Protein AF-A0AAD9QY37-F1 (afdb_monomer_lite)

Radius of gyration: 36.15 Å; chains: 1; bounding box: 80×50×92 Å

InterPro domains:
  IPR029214 Cilia- and flagella-associated protein 144 [PF14886] (16-118)
  IPR029214 Cilia- and flagella-associated protein 144 [PTHR33865] (7-130)

pLDDT: mean 82.53, std 12.82, range [38.91, 96.31]

Foldseek 3Di:
DDDPDPDPDDPVVVVVVVVVVVVVCVVPDDDCPDDDDDPVDDDPPPQDDPPPCVSPVPDDDDPVVVVVVVLVPDDPVVVDVDDPDPVCVVVVPVDDPDDPPPPPVPDDDDDDDPVNVVVVVVVVVVVVVVVVVD

Secondary structure (DSSP, 8-state):
----------HHHHHHHHHHHHHHHHHH----------TTS-----PPPTT-HHHHHSS---HHHHHHHHHHHS-HHHH-SS-SSHHHHHTS--S-SS---S--TT-------HHHHHHHHHHHHHHHHHHHH-

Sequence (134 aa):
MASKGNTETNYVHQNAILCETIKKEQRNHQLYTNYSINPFKKMYTLTGKPNSLHDSADGEEDDTFLEVIKKSNETPVKKFQFPQTSSQEIGWNTKPLIDRLWKDRLEHPIVNAEITKFMDKTWMVKEQTEINQS

Organism: Acropora cervicornis (NCBI:txid6130)

Structure (mmCIF, N/CA/C/O backbone):
data_AF-A0AAD9QY37-F1
#
_entry.id   AF-A0AAD9QY37-F1
#
loop_
_atom_site.group_PDB
_atom_site.id
_atom_site.type_symbol
_atom_site.label_atom_id
_atom_site.label_alt_id
_atom_site.label_comp_id
_atom_sit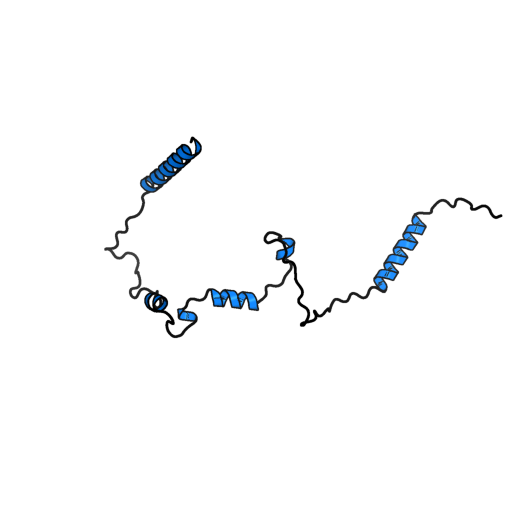e.label_asym_id
_atom_site.label_entity_id
_atom_site.label_seq_id
_atom_site.pdbx_PDB_ins_code
_atom_site.Cartn_x
_atom_site.Cartn_y
_atom_site.Cartn_z
_atom_site.occupancy
_atom_site.B_iso_or_equiv
_atom_site.auth_seq_id
_atom_site.auth_comp_id
_atom_site.auth_asym_id
_atom_site.auth_atom_id
_atom_site.pdbx_PDB_model_num
ATOM 1 N N . MET A 1 1 ? -50.001 21.268 66.433 1.00 38.91 1 MET A N 1
ATOM 2 C CA . MET A 1 1 ? -48.932 21.531 65.446 1.00 38.91 1 MET A CA 1
ATOM 3 C C . MET A 1 1 ? -47.708 20.745 65.890 1.00 38.91 1 MET A C 1
ATOM 5 O O . MET A 1 1 ? -47.094 21.127 66.873 1.00 38.91 1 MET A O 1
ATOM 9 N N . ALA A 1 2 ? -47.446 19.583 65.285 1.00 44.47 2 ALA A N 1
ATOM 10 C CA . ALA A 1 2 ? -46.352 18.710 65.711 1.00 44.47 2 ALA A CA 1
ATOM 11 C C . ALA A 1 2 ? -45.022 19.229 65.146 1.00 44.47 2 ALA A C 1
ATOM 13 O O . ALA A 1 2 ? -44.877 19.400 63.935 1.00 44.47 2 ALA A O 1
ATOM 14 N N . SER A 1 3 ? -44.083 19.522 66.043 1.00 45.22 3 SER A N 1
ATOM 15 C CA . SER A 1 3 ? -42.734 19.991 65.740 1.00 45.22 3 SER A CA 1
ATOM 16 C C . SER A 1 3 ? -41.991 18.962 64.887 1.00 45.22 3 SER A C 1
ATOM 18 O O . SER A 1 3 ? -41.766 17.836 65.332 1.00 45.22 3 SER A O 1
ATOM 20 N N . LYS A 1 4 ? -41.587 19.351 63.673 1.00 54.12 4 LYS A N 1
ATOM 21 C CA . LYS A 1 4 ? -40.619 18.598 62.866 1.00 54.12 4 LYS A CA 1
ATOM 22 C C . LYS A 1 4 ? -39.283 18.592 63.611 1.00 54.12 4 LYS A C 1
ATOM 24 O O . LYS A 1 4 ? -38.536 19.562 63.545 1.00 54.12 4 LYS A O 1
ATOM 29 N N . GLY A 1 5 ? -39.026 17.523 64.361 1.00 52.47 5 GLY A N 1
ATOM 30 C CA . GLY A 1 5 ? -37.710 17.248 64.923 1.00 52.47 5 GLY A CA 1
ATOM 31 C C . GLY A 1 5 ? -36.705 17.089 63.787 1.00 52.47 5 GLY A C 1
ATOM 32 O O . GLY A 1 5 ? -36.971 16.376 62.820 1.00 52.47 5 GLY A O 1
ATOM 33 N N . ASN A 1 6 ? -35.581 17.793 63.885 1.00 59.38 6 ASN A N 1
ATOM 34 C CA . ASN A 1 6 ? -34.450 17.643 62.982 1.00 59.38 6 ASN A CA 1
ATOM 35 C C . ASN A 1 6 ? -33.832 16.256 63.221 1.00 59.38 6 ASN A C 1
ATOM 37 O O . ASN A 1 6 ? -33.052 16.075 64.152 1.00 59.38 6 ASN A O 1
ATOM 41 N N . THR A 1 7 ? -34.263 15.252 62.459 1.00 64.81 7 THR A N 1
ATOM 42 C CA . THR A 1 7 ? -33.662 13.917 62.491 1.00 64.81 7 THR A CA 1
ATOM 43 C C . THR A 1 7 ? -32.311 13.997 61.798 1.00 64.81 7 THR A C 1
ATOM 45 O O . THR A 1 7 ? -32.264 14.182 60.582 1.00 64.81 7 THR A O 1
ATOM 48 N N . GLU A 1 8 ? -31.227 13.878 62.562 1.00 72.94 8 GLU A N 1
ATOM 49 C CA . GLU A 1 8 ? -29.874 13.797 62.017 1.00 72.94 8 GLU A CA 1
ATOM 50 C C . GLU A 1 8 ? -29.804 12.722 60.923 1.00 72.94 8 GLU A C 1
ATOM 52 O O . GLU A 1 8 ? -30.254 11.585 61.093 1.00 72.94 8 GLU A O 1
ATOM 57 N N . THR A 1 9 ? -29.283 13.106 59.760 1.00 70.69 9 THR A N 1
ATOM 58 C CA . THR A 1 9 ? -29.249 12.256 58.574 1.00 70.69 9 THR A CA 1
ATOM 59 C C . THR A 1 9 ? -28.345 11.046 58.798 1.00 70.69 9 THR A C 1
ATOM 61 O O . THR A 1 9 ? -27.121 11.164 58.834 1.00 70.69 9 THR A O 1
ATOM 64 N N . ASN A 1 10 ? -28.935 9.854 58.901 1.00 83.75 10 ASN A N 1
ATOM 65 C CA . ASN A 1 10 ? -28.177 8.610 58.980 1.00 83.75 10 ASN A CA 1
ATOM 66 C C . ASN A 1 10 ? -27.693 8.187 57.580 1.00 83.75 10 ASN A C 1
ATOM 68 O O . ASN A 1 10 ? -28.432 7.582 56.798 1.00 83.75 10 ASN A O 1
ATOM 72 N N . TYR A 1 11 ? -26.429 8.485 57.282 1.00 88.00 11 TYR A N 1
ATOM 73 C CA . TYR A 1 11 ? -25.791 8.178 55.997 1.00 88.00 11 TYR A CA 1
ATOM 74 C C . TYR A 1 11 ? -25.739 6.679 55.672 1.00 88.00 11 TYR A C 1
ATOM 76 O O . TYR A 1 11 ? -25.844 6.297 54.508 1.00 88.00 11 TYR A O 1
ATOM 84 N N . VAL A 1 12 ? -25.629 5.807 56.681 1.00 88.88 12 VAL A N 1
ATOM 85 C CA . VAL A 1 12 ? -25.620 4.347 56.475 1.00 88.88 12 VAL A CA 1
ATOM 86 C C . VAL A 1 12 ? -26.976 3.883 55.948 1.00 88.88 12 VAL A C 1
ATOM 88 O O . VAL A 1 12 ? -27.043 3.081 55.017 1.00 88.88 12 VAL A O 1
ATOM 91 N N . HIS A 1 13 ? -28.060 4.432 56.499 1.00 88.00 13 HIS A N 1
ATOM 92 C CA . HIS A 1 13 ? -29.414 4.117 56.057 1.00 88.00 13 HIS A CA 1
ATOM 93 C C . HIS A 1 13 ? -29.695 4.634 54.637 1.00 88.00 13 HIS A C 1
ATOM 95 O O . HIS A 1 13 ? -30.245 3.903 53.816 1.00 88.00 13 HIS A O 1
ATOM 101 N N . GLN A 1 14 ? -29.250 5.850 54.305 1.00 89.44 14 GLN A N 1
ATOM 102 C CA . GLN A 1 14 ? -29.367 6.385 52.942 1.00 89.44 14 GLN A CA 1
ATOM 103 C C . GLN A 1 14 ? -28.598 5.546 51.916 1.00 89.44 14 GLN A C 1
ATOM 105 O O . GLN A 1 14 ? -29.133 5.226 50.854 1.00 89.44 14 GLN A O 1
ATOM 110 N N . ASN A 1 15 ? -27.379 5.121 52.252 1.00 92.50 15 ASN A N 1
ATOM 111 C CA . ASN A 1 15 ? -26.588 4.249 51.387 1.00 92.50 15 ASN A CA 1
ATOM 112 C C . ASN A 1 15 ? -27.244 2.877 51.197 1.00 92.50 15 ASN A C 1
ATOM 114 O O . ASN A 1 15 ? -27.190 2.319 50.102 1.00 92.50 15 ASN A O 1
ATOM 118 N N . ALA A 1 16 ? -27.899 2.336 52.228 1.00 93.38 16 ALA A N 1
ATOM 119 C CA . ALA A 1 16 ? -28.643 1.085 52.112 1.00 93.38 16 ALA A CA 1
ATOM 120 C C . ALA A 1 16 ? -29.819 1.209 51.125 1.00 93.38 16 ALA A C 1
ATOM 122 O O . ALA A 1 16 ? -29.980 0.342 50.264 1.00 93.38 16 ALA A O 1
ATOM 123 N N . ILE A 1 17 ? -30.575 2.311 51.195 1.00 93.69 17 ILE A N 1
ATOM 124 C CA . ILE A 1 17 ? -31.674 2.614 50.262 1.00 93.69 17 ILE A CA 1
ATOM 125 C C . ILE A 1 17 ? -31.149 2.779 48.828 1.00 93.69 17 ILE A C 1
ATOM 127 O O . ILE A 1 17 ? -31.735 2.244 47.884 1.00 93.69 17 ILE A O 1
ATOM 131 N N . LEU A 1 18 ? -30.025 3.480 48.650 1.00 95.25 18 LEU A N 1
ATOM 132 C CA . LEU A 1 18 ? -29.417 3.682 47.334 1.00 95.25 18 LEU A CA 1
ATOM 133 C C . LEU A 1 18 ? -28.963 2.351 46.718 1.00 95.25 18 LEU A C 1
ATOM 135 O O . LEU A 1 18 ? -29.300 2.046 45.576 1.00 95.25 18 LEU A O 1
ATOM 139 N N . CYS A 1 19 ? -28.266 1.519 47.494 1.00 95.31 19 CYS A N 1
ATOM 140 C CA . CYS A 1 19 ? -27.843 0.186 47.067 1.00 95.31 19 CYS A CA 1
ATOM 141 C C . CYS A 1 19 ? -29.030 -0.714 46.695 1.00 95.31 19 CYS A C 1
ATOM 143 O O . CYS A 1 19 ? -28.947 -1.482 45.736 1.00 95.31 19 CYS A O 1
ATOM 145 N N . GLU A 1 20 ? -30.130 -0.652 47.448 1.00 96.31 20 GLU A N 1
ATOM 146 C CA . GLU A 1 20 ? -31.347 -1.402 47.133 1.00 96.31 20 GLU A CA 1
ATOM 147 C C . GLU A 1 20 ? -31.982 -0.920 45.821 1.00 96.31 20 GLU A C 1
ATOM 149 O O . GLU A 1 20 ? -32.366 -1.742 44.986 1.00 96.31 20 GLU A O 1
ATOM 154 N N . THR A 1 21 ? -32.047 0.398 45.622 1.00 96.12 21 THR A N 1
ATOM 155 C CA . THR A 1 21 ? -32.575 1.025 44.402 1.00 96.12 21 THR A CA 1
ATOM 156 C C . THR A 1 21 ? -31.777 0.589 43.176 1.00 96.12 21 THR A C 1
ATOM 158 O O . THR A 1 21 ? -32.357 0.029 42.249 1.00 96.12 21 THR A O 1
ATOM 161 N N . ILE A 1 22 ? -30.444 0.697 43.227 1.00 94.50 22 ILE A N 1
ATOM 162 C CA . ILE A 1 22 ? -29.552 0.262 42.140 1.00 94.50 22 ILE A CA 1
ATOM 163 C C . ILE A 1 22 ? -29.753 -1.228 41.830 1.00 94.50 22 ILE A C 1
ATOM 165 O O . ILE A 1 22 ? -29.852 -1.615 40.668 1.00 94.50 22 ILE A O 1
ATOM 169 N N . LYS A 1 23 ? -29.876 -2.086 42.853 1.00 95.38 23 LYS A N 1
ATOM 170 C CA . LYS A 1 23 ? -30.127 -3.525 42.653 1.00 95.38 23 LYS A CA 1
ATOM 171 C C . LYS A 1 23 ? -31.472 -3.801 41.978 1.00 95.38 23 LYS A C 1
ATOM 173 O O . LYS A 1 23 ? -31.571 -4.738 41.186 1.00 95.38 23 LYS A O 1
ATOM 178 N N . LYS A 1 24 ? -32.518 -3.038 42.307 1.00 94.25 24 LYS A N 1
ATOM 179 C CA . LYS A 1 24 ? -33.846 -3.170 41.683 1.00 94.25 24 LYS A CA 1
ATOM 180 C C . LYS A 1 24 ? -33.829 -2.693 40.234 1.00 94.25 24 LYS A C 1
ATOM 182 O O . LYS A 1 24 ? -34.384 -3.375 39.379 1.00 94.25 24 LYS A O 1
ATOM 187 N N . GLU A 1 25 ? -33.158 -1.580 39.963 1.00 92.56 25 GLU A N 1
ATOM 188 C CA . GLU A 1 25 ? -32.975 -1.053 38.609 1.00 92.56 25 GLU A CA 1
ATOM 189 C C . GLU A 1 25 ? -32.192 -2.035 37.737 1.00 92.56 25 GLU A C 1
ATOM 191 O O . GLU A 1 25 ? -32.663 -2.405 36.666 1.00 92.56 25 GLU A O 1
ATOM 196 N N . GLN A 1 26 ? -31.058 -2.547 38.225 1.00 87.75 26 GLN A N 1
ATOM 197 C CA . GLN A 1 26 ? -30.244 -3.528 37.500 1.00 87.75 26 GLN A CA 1
ATOM 198 C C . GLN A 1 26 ? -30.996 -4.833 37.224 1.00 87.75 26 GLN A C 1
ATOM 200 O O . GLN A 1 26 ? -30.864 -5.387 36.137 1.00 87.75 26 GLN A O 1
ATOM 205 N N . ARG A 1 27 ? -31.814 -5.317 38.170 1.00 89.06 27 ARG A N 1
ATOM 206 C CA . ARG A 1 27 ? -32.631 -6.528 37.974 1.00 89.06 27 ARG A CA 1
ATOM 207 C C . ARG A 1 27 ? -33.669 -6.361 36.862 1.00 89.06 27 ARG A C 1
ATOM 209 O O . ARG A 1 27 ? -33.979 -7.331 36.178 1.00 89.06 27 ARG A O 1
ATOM 216 N N . ASN A 1 28 ? -34.207 -5.155 36.703 1.00 85.25 28 ASN A N 1
ATOM 217 C CA . ASN A 1 28 ? -35.278 -4.867 35.752 1.00 85.25 28 ASN A CA 1
ATOM 218 C C . ASN A 1 28 ? -34.767 -4.238 34.445 1.00 85.25 28 ASN A C 1
ATOM 220 O O . ASN A 1 28 ? -35.563 -3.984 33.541 1.00 85.25 28 ASN A O 1
ATOM 224 N N . HIS A 1 29 ? -33.462 -3.987 34.328 1.00 82.50 29 HIS A N 1
ATOM 225 C CA . HIS A 1 29 ? -32.871 -3.431 33.122 1.00 82.50 29 HIS A CA 1
ATOM 226 C C . HIS A 1 29 ? -32.893 -4.486 32.008 1.00 82.50 29 HIS A C 1
ATOM 228 O O . HIS A 1 29 ? -32.188 -5.491 32.061 1.00 82.50 29 HIS A O 1
ATOM 234 N N . GLN A 1 30 ? -33.702 -4.252 30.975 1.00 79.44 30 GLN A N 1
ATOM 235 C CA . GLN A 1 30 ? -33.657 -5.032 29.742 1.00 79.44 30 GLN A CA 1
ATOM 236 C C . GLN A 1 30 ? -32.660 -4.393 28.777 1.00 79.44 30 GLN A C 1
ATOM 238 O O . GLN A 1 30 ? -32.943 -3.353 28.182 1.00 79.44 30 GLN A O 1
ATOM 243 N N . LEU A 1 31 ? -31.484 -5.003 28.633 1.00 78.88 31 LEU A N 1
ATOM 244 C CA . LEU A 1 31 ? -30.503 -4.575 27.642 1.00 78.88 31 LEU A CA 1
ATOM 245 C C . LEU A 1 31 ? -30.876 -5.162 26.275 1.00 78.88 31 LEU A C 1
ATOM 247 O O . LEU A 1 31 ? -30.708 -6.356 26.032 1.00 78.88 31 LEU A O 1
ATOM 251 N N . TYR A 1 32 ? -31.376 -4.318 25.375 1.00 74.88 32 TYR A N 1
ATOM 252 C CA . TYR A 1 32 ? -31.599 -4.695 23.980 1.00 74.88 32 TYR A CA 1
ATOM 253 C C . TYR A 1 32 ? -30.264 -4.691 23.230 1.00 74.88 32 TYR A C 1
ATOM 255 O O . TYR A 1 32 ? -29.844 -3.675 22.685 1.00 74.88 32 TYR A O 1
ATOM 263 N N . THR A 1 33 ? -29.582 -5.835 23.224 1.00 74.38 33 THR A N 1
ATOM 264 C CA . THR A 1 33 ? -28.306 -6.017 22.510 1.00 74.38 33 THR A CA 1
ATOM 265 C C . THR A 1 33 ? -28.497 -6.291 21.021 1.00 74.38 33 THR A C 1
ATOM 267 O O . THR A 1 33 ? -27.634 -5.959 20.217 1.00 74.38 33 THR A O 1
ATOM 270 N N . ASN A 1 34 ? -29.649 -6.849 20.644 1.00 72.69 34 ASN A N 1
ATOM 271 C CA . ASN A 1 34 ? -30.016 -7.094 19.256 1.00 72.69 34 ASN A CA 1
ATOM 272 C C . ASN A 1 34 ? -30.889 -5.942 18.755 1.00 72.69 34 ASN A C 1
ATOM 274 O O . ASN A 1 34 ? -32.107 -5.946 18.935 1.00 72.69 34 ASN A O 1
ATOM 278 N N . TYR A 1 35 ? -30.262 -4.949 18.135 1.00 73.62 35 TYR A N 1
ATOM 279 C CA . TYR A 1 35 ? -30.949 -3.889 17.409 1.00 73.62 35 TYR A CA 1
ATOM 280 C C . TYR A 1 35 ? -30.726 -4.086 15.910 1.00 73.62 35 TYR A C 1
ATOM 282 O O . TYR A 1 35 ? -29.632 -4.423 15.467 1.00 73.62 35 TYR A O 1
ATOM 290 N N . SER A 1 36 ? -31.779 -3.885 15.118 1.00 70.00 36 SER A N 1
ATOM 291 C CA . SER A 1 36 ? -31.661 -3.835 13.663 1.00 70.00 36 SER A CA 1
ATOM 292 C C . SER A 1 36 ? -31.832 -2.397 13.201 1.00 70.00 36 SER A C 1
ATOM 294 O O . SER A 1 36 ? -32.706 -1.658 13.660 1.00 70.00 36 SER A O 1
ATOM 296 N N . ILE A 1 37 ? -30.946 -1.981 12.311 1.00 75.19 37 ILE A N 1
ATOM 297 C CA . ILE A 1 37 ? -30.990 -0.663 11.698 1.00 75.19 37 ILE A CA 1
ATOM 298 C C . ILE A 1 37 ? -32.031 -0.716 10.583 1.00 75.19 37 ILE A C 1
ATOM 300 O O . ILE A 1 37 ? -31.990 -1.617 9.750 1.00 75.19 37 ILE A O 1
ATOM 304 N N . ASN A 1 38 ? -32.959 0.245 10.547 1.00 79.25 38 ASN A N 1
ATOM 305 C CA . ASN A 1 38 ? -33.937 0.328 9.463 1.00 79.25 38 ASN A CA 1
ATOM 306 C C . ASN A 1 38 ? -33.214 0.528 8.112 1.00 79.25 38 ASN A C 1
ATOM 308 O O . ASN A 1 38 ? -32.633 1.598 7.908 1.00 79.25 38 ASN A O 1
ATOM 312 N N . PRO A 1 39 ? -33.303 -0.425 7.166 1.00 77.38 39 PRO A N 1
ATOM 313 C CA . PRO A 1 39 ? -32.577 -0.359 5.896 1.00 77.38 39 PRO A CA 1
ATOM 314 C C . PRO A 1 39 ? -33.025 0.800 4.992 1.00 77.38 39 PRO A C 1
ATOM 316 O O . PRO A 1 39 ? -32.282 1.217 4.109 1.00 77.38 39 PRO A O 1
ATOM 319 N N . PHE A 1 40 ? -34.215 1.366 5.219 1.00 82.06 40 PHE A N 1
ATOM 320 C CA . PHE A 1 40 ? -34.751 2.480 4.427 1.00 82.06 40 PHE A CA 1
ATOM 321 C C . PHE A 1 40 ? -34.417 3.862 4.998 1.00 82.06 40 PHE A C 1
ATOM 323 O O . PHE A 1 40 ? -34.781 4.881 4.408 1.00 82.06 40 PHE A O 1
ATOM 330 N N . LYS A 1 41 ? -33.733 3.928 6.146 1.00 79.19 41 LYS A N 1
ATOM 331 C CA . LYS A 1 41 ? -33.362 5.188 6.791 1.00 79.19 41 LYS A CA 1
ATOM 332 C C . LYS A 1 41 ? -31.845 5.326 6.796 1.00 79.19 41 LYS A C 1
ATOM 334 O O . LYS A 1 41 ? -31.155 4.601 7.504 1.00 79.19 41 LYS A O 1
ATOM 339 N N . LYS A 1 42 ? -31.324 6.283 6.021 1.00 71.62 42 LYS A N 1
ATOM 340 C CA . LYS A 1 42 ? -29.886 6.584 5.998 1.00 71.62 42 LYS A CA 1
ATOM 341 C C . LYS A 1 42 ? -29.437 7.045 7.383 1.00 71.62 42 LYS A C 1
ATOM 343 O O . LYS A 1 42 ? -29.892 8.080 7.869 1.00 71.62 42 LYS A O 1
ATOM 348 N N . MET A 1 43 ? -28.542 6.280 7.996 1.00 71.94 43 MET A N 1
ATOM 349 C CA . MET A 1 43 ? -27.786 6.723 9.157 1.00 71.94 43 MET A CA 1
ATOM 350 C C . MET A 1 43 ? -26.488 7.361 8.685 1.00 71.94 43 MET A C 1
ATOM 352 O O . MET A 1 43 ? -25.724 6.752 7.943 1.00 71.94 43 MET A O 1
ATOM 356 N N . TYR A 1 44 ? -26.254 8.600 9.105 1.00 73.31 44 TYR A N 1
ATOM 357 C CA . TYR A 1 44 ? -24.965 9.254 8.932 1.00 73.31 44 TYR A CA 1
ATOM 358 C C . TYR 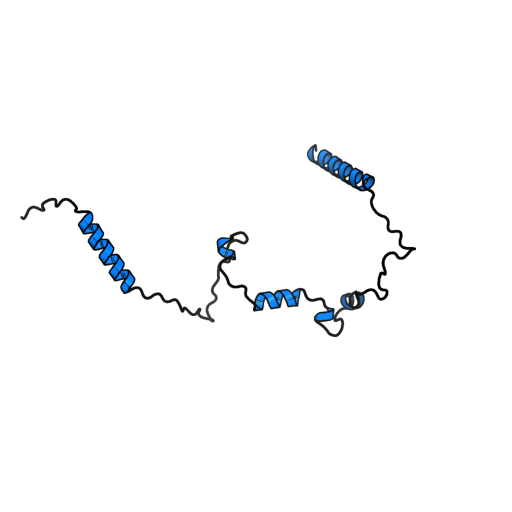A 1 44 ? -24.102 8.871 10.128 1.00 73.31 44 TYR A C 1
ATOM 360 O O . TYR A 1 44 ? -24.130 9.536 11.162 1.00 73.31 44 TYR A O 1
ATOM 368 N N . THR A 1 45 ? -23.390 7.754 10.020 1.00 70.00 45 THR A N 1
ATOM 369 C CA . THR A 1 45 ? -22.375 7.394 11.009 1.00 70.00 45 THR A CA 1
ATOM 370 C C . THR A 1 45 ? -21.234 8.391 10.873 1.00 70.00 45 THR A C 1
ATOM 372 O O . THR A 1 45 ? -20.552 8.424 9.848 1.00 70.00 45 THR A O 1
ATOM 375 N N . LEU A 1 46 ? -21.061 9.246 11.881 1.00 72.31 46 LEU A N 1
ATOM 376 C CA . LEU A 1 46 ? -19.884 10.095 11.973 1.00 72.31 46 LEU A CA 1
ATOM 377 C C . LEU A 1 46 ? -18.690 9.158 12.165 1.00 72.31 46 LEU A C 1
ATOM 379 O O . LEU A 1 46 ? -18.597 8.483 13.188 1.00 72.31 46 LEU A O 1
ATOM 383 N N . THR A 1 47 ? -17.826 9.053 11.160 1.00 68.38 47 THR A N 1
ATOM 384 C CA . THR A 1 47 ? -16.602 8.264 11.290 1.00 68.38 47 THR A CA 1
ATOM 385 C C . THR A 1 47 ? -15.742 8.883 12.385 1.00 68.38 47 THR A C 1
ATOM 387 O O . THR A 1 47 ? -15.652 10.113 12.475 1.00 68.38 47 THR A O 1
ATOM 390 N N . GLY A 1 48 ? -15.119 8.039 13.207 1.00 72.62 48 GLY A N 1
ATOM 391 C CA . GLY A 1 48 ? -14.163 8.477 14.218 1.00 72.62 48 GLY A CA 1
ATOM 392 C C . GLY A 1 48 ? -13.038 9.323 13.625 1.00 72.62 48 GLY A C 1
ATOM 393 O O . GLY A 1 48 ? -12.857 9.412 12.404 1.00 72.62 48 GLY A O 1
ATOM 394 N N . LYS A 1 49 ? -12.265 9.982 14.490 1.00 83.00 49 LYS A N 1
ATOM 395 C CA . LYS A 1 49 ? -11.130 10.775 13.996 1.00 83.00 49 LYS A CA 1
ATOM 396 C C . LYS A 1 49 ? -10.117 9.828 13.337 1.00 83.00 49 LYS A C 1
ATOM 398 O O . LYS A 1 49 ? -9.818 8.795 13.927 1.00 83.00 49 LYS A O 1
ATOM 403 N N . PRO A 1 50 ? -9.500 10.204 12.202 1.00 69.69 50 PRO A N 1
ATOM 404 C CA . PRO A 1 50 ? -8.614 9.314 11.441 1.00 69.69 50 PRO A CA 1
ATOM 405 C C . PRO A 1 50 ? -7.392 8.808 12.227 1.00 69.69 50 PRO A C 1
ATOM 407 O O . PRO A 1 50 ? -6.839 7.772 11.888 1.00 69.69 50 PRO A O 1
ATOM 410 N N . ASN A 1 51 ? -6.993 9.513 13.292 1.00 77.56 51 ASN A N 1
ATOM 411 C CA . ASN A 1 51 ? -5.883 9.124 14.171 1.00 77.56 51 ASN A CA 1
ATOM 412 C C . ASN A 1 51 ? -6.347 8.696 15.578 1.00 77.56 51 ASN A C 1
ATOM 414 O O . ASN A 1 51 ? -5.528 8.609 16.492 1.00 77.56 51 ASN A O 1
ATOM 418 N N . SER A 1 52 ? -7.651 8.501 15.804 1.00 79.44 52 SER A N 1
ATOM 419 C CA . SER A 1 52 ? -8.152 8.018 17.093 1.00 79.44 52 SER A CA 1
ATOM 420 C C . SER A 1 52 ? -7.967 6.511 17.157 1.00 79.44 52 SER A C 1
ATOM 422 O O . SER A 1 52 ? -8.698 5.758 16.517 1.00 79.44 52 SER A O 1
ATOM 424 N N . LEU A 1 53 ? -6.976 6.074 17.934 1.00 71.25 53 LEU A N 1
ATOM 425 C CA . LEU A 1 53 ? -6.720 4.653 18.156 1.00 71.25 53 LEU A CA 1
ATOM 426 C C . LEU A 1 53 ? -7.948 3.952 18.757 1.00 71.25 53 LEU A C 1
ATOM 428 O O . LEU A 1 53 ? -8.257 2.839 18.361 1.00 71.25 53 LEU A O 1
ATOM 432 N N . HIS A 1 54 ? -8.674 4.623 19.658 1.00 72.94 54 HIS A N 1
ATOM 433 C CA . HIS A 1 54 ? -9.877 4.071 20.281 1.00 72.94 54 HIS A CA 1
ATOM 434 C C . HIS A 1 54 ? -11.030 3.899 19.281 1.00 72.94 54 HIS A C 1
ATOM 436 O O . HIS A 1 54 ? -11.667 2.855 19.284 1.00 72.94 54 HIS A O 1
ATOM 442 N N . ASP A 1 55 ? -11.243 4.865 18.379 1.00 67.94 55 ASP A N 1
ATOM 443 C CA . ASP A 1 55 ? -12.322 4.773 17.380 1.00 67.94 55 ASP A CA 1
ATOM 444 C C . ASP A 1 55 ? -11.987 3.803 16.229 1.00 67.94 55 ASP A C 1
ATOM 446 O O . ASP A 1 55 ? -12.874 3.437 15.463 1.00 67.94 55 ASP A O 1
ATOM 450 N N . SER A 1 56 ? -10.708 3.437 16.069 1.00 64.88 56 SER A N 1
ATOM 451 C CA . SER A 1 56 ? -10.213 2.616 14.950 1.00 64.88 56 SER A CA 1
ATOM 452 C C . SER A 1 56 ? -9.869 1.177 15.348 1.00 64.88 56 SER A C 1
ATOM 454 O O . SER A 1 56 ? -9.727 0.337 14.468 1.00 64.88 56 SER A O 1
ATOM 456 N N . ALA A 1 57 ? -9.686 0.894 16.643 1.00 63.97 57 ALA A N 1
ATOM 457 C CA . ALA A 1 57 ? -9.319 -0.434 17.143 1.00 63.97 57 ALA A CA 1
ATOM 458 C C . ALA A 1 57 ? -10.532 -1.335 17.431 1.00 63.97 57 ALA A C 1
ATOM 460 O O . ALA A 1 57 ? -10.398 -2.556 17.406 1.00 63.97 57 ALA A O 1
ATOM 461 N N . ASP A 1 58 ? -11.702 -0.749 17.693 1.00 59.28 58 ASP A N 1
ATOM 462 C CA . ASP A 1 58 ? -12.914 -1.480 18.071 1.00 59.28 58 ASP A CA 1
ATOM 463 C C . ASP A 1 58 ? -13.757 -1.832 16.829 1.00 59.28 58 ASP A C 1
ATOM 465 O O . ASP A 1 58 ? -14.806 -1.243 16.565 1.00 59.28 58 ASP A O 1
ATOM 469 N N . GLY A 1 59 ? -13.291 -2.800 16.039 1.00 64.94 59 GLY A N 1
ATOM 470 C CA . GLY A 1 59 ? -14.059 -3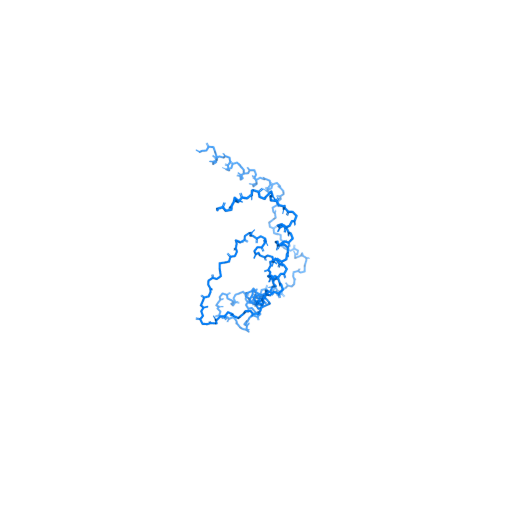.384 14.937 1.00 64.94 59 GLY A CA 1
ATOM 471 C C .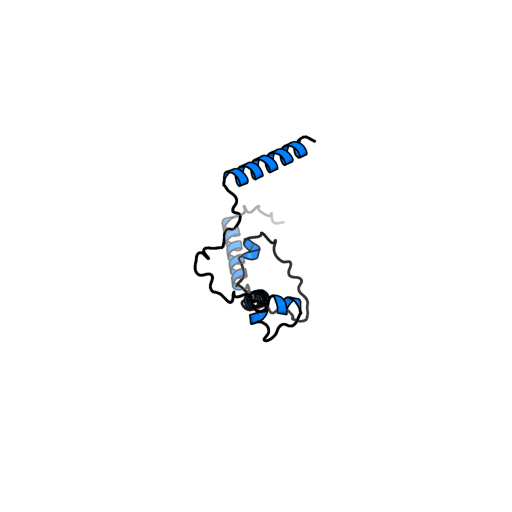 GLY A 1 59 ? -13.392 -4.637 14.379 1.00 64.94 59 GLY A C 1
ATOM 472 O O . GLY A 1 59 ? -12.178 -4.655 14.194 1.00 64.94 59 GLY A O 1
ATOM 473 N N . GLU A 1 60 ? -14.172 -5.689 14.115 1.00 71.12 60 GLU A N 1
ATOM 474 C CA . GLU A 1 60 ? -13.670 -6.809 13.313 1.00 71.12 60 GLU A CA 1
ATOM 475 C C . GLU A 1 60 ? -13.416 -6.326 11.880 1.00 71.12 60 GLU A C 1
ATOM 477 O O . GLU A 1 60 ? -14.194 -5.540 11.331 1.00 71.12 60 GLU A O 1
ATOM 482 N N . GLU A 1 61 ? -12.299 -6.758 11.293 1.00 74.62 61 GLU A N 1
ATOM 483 C CA . GLU A 1 61 ? -11.954 -6.403 9.919 1.00 74.62 61 GLU A CA 1
ATOM 484 C C . GLU A 1 61 ? -13.041 -6.926 8.970 1.00 74.62 61 GLU A C 1
ATOM 486 O O . GLU A 1 61 ? -13.368 -8.111 8.970 1.00 74.62 61 GLU A O 1
ATOM 491 N N . ASP A 1 62 ? -13.617 -6.041 8.156 1.00 83.62 62 ASP A N 1
ATOM 492 C CA . ASP A 1 62 ? -14.590 -6.442 7.143 1.00 83.62 62 ASP A CA 1
ATOM 493 C C . ASP A 1 62 ? -13.869 -7.178 6.004 1.00 83.62 62 ASP A C 1
ATOM 495 O O . ASP A 1 62 ? -13.210 -6.566 5.153 1.00 83.62 62 ASP A O 1
ATOM 499 N N . ASP A 1 63 ? -14.015 -8.503 5.978 1.00 89.19 63 ASP A N 1
ATOM 500 C CA . ASP A 1 63 ? -13.459 -9.376 4.943 1.00 89.19 63 ASP A CA 1
ATOM 501 C C . ASP A 1 63 ? -13.831 -8.907 3.528 1.00 89.19 63 ASP A C 1
ATOM 503 O O . ASP A 1 63 ? -13.002 -8.955 2.612 1.00 89.19 63 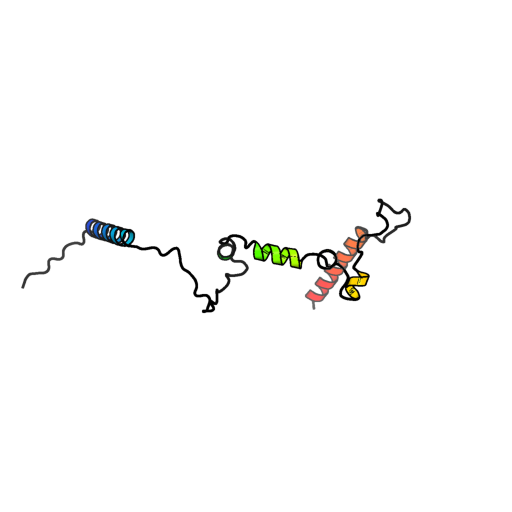ASP A O 1
ATOM 507 N N . THR A 1 64 ? -15.047 -8.382 3.340 1.00 89.56 64 THR A N 1
ATOM 508 C CA . THR A 1 64 ? -15.505 -7.914 2.025 1.00 89.56 64 THR A CA 1
ATOM 509 C C . THR A 1 64 ? -14.728 -6.682 1.574 1.00 89.56 64 THR A C 1
ATOM 511 O O . THR A 1 64 ? -14.337 -6.568 0.409 1.00 89.56 64 THR A O 1
ATOM 514 N N . PHE A 1 65 ? -14.421 -5.778 2.504 1.00 86.00 65 PHE A N 1
ATOM 515 C CA . PHE A 1 65 ? -13.616 -4.595 2.236 1.00 86.00 65 PHE A CA 1
ATOM 516 C C . PHE A 1 65 ? -12.167 -4.967 1.900 1.00 86.00 65 PHE A C 1
ATOM 518 O O . PHE A 1 65 ? -11.593 -4.444 0.937 1.00 86.00 65 PHE A O 1
ATOM 525 N N . LEU A 1 66 ? -11.588 -5.928 2.628 1.00 88.81 66 LEU A N 1
ATOM 526 C CA . LEU A 1 66 ? -10.253 -6.455 2.338 1.00 88.81 66 LEU A CA 1
ATOM 527 C C . LEU A 1 66 ? -10.182 -7.091 0.945 1.00 88.81 66 LEU A C 1
ATOM 529 O O . LEU A 1 66 ? -9.215 -6.864 0.211 1.00 88.81 66 LEU A O 1
ATOM 533 N N . GLU A 1 67 ? -11.195 -7.863 0.552 1.00 93.00 67 GLU A N 1
ATOM 534 C CA . GLU A 1 67 ? -11.295 -8.436 -0.793 1.00 93.00 67 GLU A CA 1
ATOM 535 C C . GLU A 1 67 ? -11.379 -7.358 -1.876 1.00 93.00 67 GLU A C 1
ATOM 537 O O . GLU A 1 67 ? -10.678 -7.446 -2.889 1.00 93.00 67 GLU A O 1
ATOM 542 N N . VAL A 1 68 ? -12.170 -6.303 -1.657 1.00 93.31 68 VAL A N 1
ATOM 543 C CA . VAL A 1 68 ? -12.280 -5.173 -2.593 1.00 93.31 68 VAL A CA 1
ATOM 544 C C . VAL A 1 68 ? -10.932 -4.478 -2.777 1.00 93.31 68 VAL A C 1
ATOM 546 O O . VAL A 1 68 ? -10.538 -4.204 -3.915 1.00 93.31 68 VAL A O 1
ATOM 549 N N . ILE A 1 69 ? -10.185 -4.236 -1.697 1.00 94.00 69 ILE A N 1
ATOM 550 C CA . ILE A 1 69 ? -8.848 -3.629 -1.777 1.00 94.00 69 ILE A CA 1
ATOM 551 C C . ILE A 1 69 ? -7.876 -4.548 -2.516 1.00 94.00 69 ILE A C 1
ATOM 553 O O . ILE A 1 69 ? -7.170 -4.092 -3.421 1.00 94.00 69 ILE A O 1
ATOM 557 N N . LYS A 1 70 ? -7.843 -5.840 -2.167 1.00 92.81 70 LYS A N 1
ATOM 558 C CA . LYS A 1 70 ? -6.983 -6.833 -2.831 1.00 92.81 70 LYS A CA 1
ATOM 559 C C . LYS A 1 70 ? -7.253 -6.850 -4.332 1.00 92.81 70 LYS A C 1
ATOM 561 O O . LYS A 1 70 ? -6.325 -6.680 -5.121 1.00 92.81 70 LYS A O 1
ATOM 566 N N . LYS A 1 71 ? -8.527 -6.931 -4.717 1.00 92.81 71 LYS A N 1
ATOM 567 C CA . LYS A 1 71 ? -8.967 -6.892 -6.113 1.00 92.81 71 LYS A CA 1
ATOM 568 C C . LYS A 1 71 ? -8.610 -5.572 -6.793 1.00 92.81 71 LYS A C 1
ATOM 570 O O . LYS A 1 71 ? -8.194 -5.572 -7.947 1.00 92.81 71 LYS A O 1
ATOM 575 N N . SER A 1 72 ? -8.720 -4.437 -6.105 1.00 91.81 72 SER A N 1
ATOM 576 C CA . SER A 1 72 ? -8.318 -3.135 -6.653 1.00 91.81 72 SER A CA 1
ATOM 577 C C . SER A 1 72 ? -6.816 -3.080 -6.956 1.00 91.81 72 SER A C 1
ATOM 579 O O . SER A 1 72 ? -6.424 -2.625 -8.031 1.00 91.81 72 SER A O 1
ATOM 581 N N . ASN A 1 73 ? -5.984 -3.651 -6.083 1.00 93.06 73 ASN A N 1
ATOM 582 C CA . ASN A 1 73 ? -4.525 -3.666 -6.219 1.00 93.06 73 ASN A CA 1
ATOM 583 C C . ASN A 1 73 ? -3.983 -4.743 -7.178 1.00 93.06 73 ASN A C 1
ATOM 585 O O . ASN A 1 73 ? -2.791 -4.751 -7.489 1.00 93.06 73 ASN A O 1
ATOM 589 N N . GLU A 1 74 ? -4.821 -5.655 -7.673 1.00 91.88 74 GLU A N 1
ATOM 590 C CA . GLU A 1 74 ? -4.400 -6.644 -8.666 1.00 91.88 74 GLU A CA 1
ATOM 591 C C . GLU A 1 74 ? -3.958 -5.994 -9.987 1.00 91.88 74 GLU A C 1
ATOM 593 O O . GLU A 1 74 ? -4.538 -5.013 -10.470 1.00 91.88 74 GLU A O 1
ATOM 598 N N . THR A 1 75 ? -2.931 -6.578 -10.609 1.00 90.44 75 THR A N 1
ATOM 599 C CA . THR A 1 75 ? -2.418 -6.113 -11.899 1.00 90.44 75 THR A CA 1
ATOM 600 C C . THR A 1 75 ? -3.430 -6.370 -13.024 1.00 90.44 75 THR A C 1
ATOM 602 O O . THR A 1 75 ? -4.179 -7.348 -12.962 1.00 90.44 75 THR A O 1
ATOM 605 N N . PRO A 1 76 ? -3.447 -5.548 -14.093 1.00 92.19 76 PRO A N 1
ATOM 606 C CA . PRO A 1 76 ? -4.390 -5.707 -15.207 1.00 92.19 76 PRO A CA 1
ATOM 60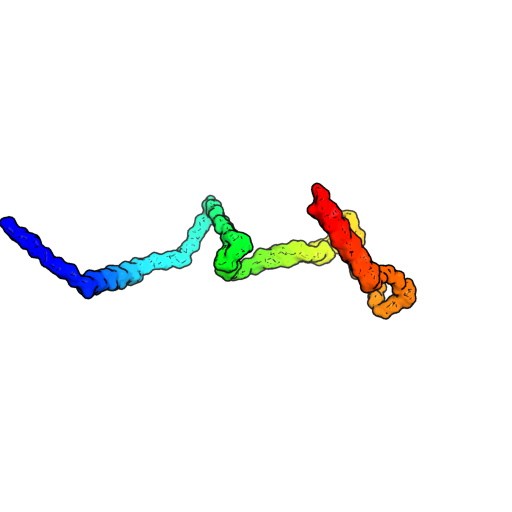7 C C . PRO A 1 76 ? -4.416 -7.117 -15.816 1.00 92.19 76 PRO A C 1
ATOM 609 O O . PRO A 1 76 ? -5.489 -7.633 -16.106 1.00 92.19 76 PRO A O 1
ATOM 612 N N . VAL A 1 77 ? -3.253 -7.770 -15.902 1.00 91.44 77 VAL A N 1
ATOM 613 C CA . VAL A 1 77 ? -3.079 -9.141 -16.421 1.00 91.44 77 VAL A CA 1
ATOM 614 C C . VAL A 1 77 ? -3.805 -10.197 -15.578 1.00 91.44 77 VAL A C 1
ATOM 616 O O . VAL A 1 77 ? -4.188 -11.241 -16.090 1.00 91.44 77 VAL A O 1
ATOM 619 N N . LYS A 1 78 ? -3.991 -9.948 -14.274 1.00 90.50 78 LYS A N 1
ATOM 620 C CA . LYS A 1 78 ? -4.769 -10.832 -13.391 1.00 90.50 78 LYS A CA 1
ATOM 621 C C . LYS A 1 78 ? -6.274 -10.572 -13.496 1.00 90.50 78 LYS A C 1
ATOM 623 O O . LYS A 1 78 ? -7.059 -11.481 -13.254 1.00 90.50 78 LYS A O 1
ATOM 628 N N . LYS A 1 79 ? -6.665 -9.345 -13.855 1.00 91.62 79 LYS A N 1
ATOM 629 C CA . LYS A 1 79 ? -8.064 -8.892 -13.918 1.00 91.62 79 LYS A CA 1
ATOM 630 C C . LYS A 1 79 ? -8.749 -9.221 -15.240 1.00 91.62 79 LYS A C 1
ATOM 632 O O . LYS A 1 79 ? -9.933 -9.540 -15.243 1.00 91.62 79 LYS A O 1
ATOM 637 N N . PHE A 1 80 ? -8.032 -9.100 -16.354 1.00 92.38 80 PHE A N 1
ATOM 638 C CA . PHE A 1 80 ? -8.595 -9.256 -17.693 1.00 92.38 80 PHE A CA 1
ATOM 639 C C . PHE A 1 80 ? -7.770 -10.247 -18.510 1.00 92.38 80 PHE A C 1
ATOM 641 O O . PHE A 1 80 ? -6.552 -10.310 -18.374 1.00 92.38 80 PHE A O 1
ATOM 648 N N . GLN A 1 81 ? -8.434 -10.997 -19.392 1.00 92.94 81 GLN A N 1
ATOM 649 C CA . GLN A 1 81 ? -7.765 -11.951 -20.283 1.00 92.94 81 GLN A CA 1
ATOM 650 C C . GLN A 1 81 ? -6.953 -11.249 -21.385 1.00 92.94 81 GLN A C 1
ATOM 652 O O . GLN A 1 81 ? -5.928 -11.766 -21.825 1.00 92.94 81 GLN A O 1
ATOM 657 N N . PHE A 1 82 ? -7.394 -10.060 -21.802 1.00 94.06 82 PHE A N 1
ATOM 658 C CA . PHE A 1 82 ? -6.785 -9.259 -22.862 1.00 94.06 82 PHE A CA 1
ATOM 659 C C . PHE A 1 82 ? -6.725 -7.778 -22.450 1.00 94.06 82 PHE A C 1
ATOM 661 O O . PHE A 1 82 ? -7.618 -7.328 -21.714 1.00 94.06 82 PHE A O 1
ATOM 668 N N . PRO A 1 83 ? -5.722 -7.014 -22.924 1.00 95.06 83 PRO A N 1
ATOM 669 C CA . PRO A 1 83 ? -5.623 -5.583 -22.654 1.00 95.06 83 PRO A CA 1
ATOM 670 C C . PRO A 1 83 ? -6.853 -4.847 -23.190 1.00 95.06 83 PRO A C 1
ATOM 672 O O . PRO A 1 83 ? -7.327 -5.121 -24.288 1.00 95.06 83 PRO A O 1
ATOM 675 N N . GLN A 1 84 ? -7.385 -3.920 -22.394 1.00 95.31 84 GLN A N 1
ATOM 676 C CA . GLN A 1 84 ? -8.568 -3.129 -22.753 1.00 95.31 84 GLN A CA 1
ATOM 677 C C . GLN A 1 84 ? -8.201 -1.759 -23.336 1.00 95.31 84 GLN A C 1
ATOM 679 O O . GLN A 1 84 ? -9.030 -1.104 -23.960 1.00 95.31 84 GLN A O 1
ATOM 684 N N . THR A 1 85 ? -6.969 -1.300 -23.108 1.00 94.56 85 THR A N 1
ATOM 685 C CA . THR A 1 85 ? -6.478 0.002 -23.568 1.00 94.56 85 THR A CA 1
ATOM 686 C C . THR A 1 85 ? -5.091 -0.129 -24.184 1.00 94.56 85 THR A C 1
ATOM 688 O O . THR A 1 85 ? -4.316 -1.005 -23.802 1.00 94.56 85 THR A O 1
ATOM 691 N N . SER A 1 86 ? -4.736 0.789 -25.084 1.00 93.94 86 SER A N 1
ATOM 692 C CA . SER A 1 86 ? -3.412 0.819 -25.725 1.00 93.94 86 SER A CA 1
ATOM 693 C C . SER A 1 86 ? -2.267 0.949 -24.714 1.00 93.94 86 SER A C 1
ATOM 695 O O . SER A 1 86 ? -1.217 0.330 -24.858 1.00 93.94 86 SER A O 1
ATOM 697 N N . SER A 1 87 ? -2.470 1.698 -23.626 1.00 91.50 87 SER A N 1
ATOM 698 C CA . SER A 1 87 ? -1.485 1.779 -22.543 1.00 91.50 87 SER A CA 1
ATOM 699 C C . SER A 1 87 ? -1.282 0.433 -21.838 1.00 91.50 87 SER A C 1
ATOM 701 O O . SER A 1 87 ? -0.163 0.115 -21.440 1.00 91.50 87 SER A O 1
ATOM 703 N N . GLN A 1 88 ? -2.344 -0.370 -21.692 1.00 93.69 88 GLN A N 1
ATOM 704 C CA . GLN A 1 88 ? -2.233 -1.720 -21.140 1.00 93.69 88 GLN A CA 1
ATOM 705 C C . GLN A 1 88 ? -1.519 -2.671 -22.097 1.00 93.69 88 GLN A C 1
ATOM 707 O O . GLN A 1 88 ? -0.798 -3.526 -21.604 1.00 93.69 88 GLN A O 1
ATOM 712 N N . GLU A 1 89 ? -1.666 -2.520 -23.418 1.00 92.56 89 GLU A N 1
ATOM 713 C CA . GLU A 1 89 ? -0.951 -3.347 -24.404 1.00 92.56 89 GLU A CA 1
ATOM 714 C C . GLU A 1 89 ? 0.569 -3.247 -24.229 1.00 92.56 89 GLU A C 1
ATOM 716 O O . GLU A 1 89 ? 1.253 -4.268 -24.172 1.00 92.56 89 GLU A O 1
ATOM 721 N N . ILE A 1 90 ? 1.091 -2.027 -24.056 1.00 91.44 90 ILE A N 1
ATOM 722 C CA . ILE A 1 90 ? 2.529 -1.780 -23.857 1.00 91.44 90 ILE A CA 1
ATOM 723 C C . ILE A 1 90 ? 3.026 -2.447 -22.565 1.00 91.44 90 ILE A C 1
ATOM 725 O O . ILE A 1 90 ? 4.091 -3.059 -22.539 1.00 91.44 90 ILE A O 1
ATOM 729 N N . GLY A 1 91 ? 2.251 -2.328 -21.484 1.00 89.25 91 GLY A N 1
ATOM 730 C CA . GLY A 1 91 ? 2.600 -2.842 -20.159 1.00 89.25 91 GLY A CA 1
ATOM 731 C C . GLY A 1 91 ? 2.092 -4.252 -19.856 1.00 89.25 91 GLY A C 1
ATOM 732 O O . GLY A 1 91 ? 2.151 -4.662 -18.699 1.00 89.25 91 GLY A O 1
ATOM 733 N N . TRP A 1 92 ? 1.553 -4.984 -20.835 1.00 92.75 92 TRP A N 1
ATOM 734 C CA . TRP A 1 92 ? 0.869 -6.254 -20.570 1.00 92.75 92 TRP A CA 1
ATOM 735 C C . TRP A 1 92 ? 1.848 -7.351 -20.140 1.00 92.75 92 TRP A C 1
ATOM 737 O O . TRP A 1 92 ? 1.630 -8.054 -19.156 1.00 92.75 92 TRP A O 1
ATOM 747 N N . ASN A 1 93 ? 2.981 -7.453 -20.836 1.00 89.44 93 ASN A N 1
ATOM 748 C CA . ASN A 1 93 ? 4.026 -8.434 -20.559 1.00 89.44 93 ASN A CA 1
ATOM 749 C C . ASN A 1 93 ? 5.211 -7.756 -19.860 1.00 89.44 93 ASN A C 1
ATOM 751 O O . ASN A 1 93 ? 6.200 -7.401 -20.492 1.00 89.44 93 ASN A O 1
ATOM 755 N N . THR A 1 94 ? 5.114 -7.569 -18.541 1.00 85.00 94 THR A N 1
ATOM 756 C CA . THR A 1 94 ? 6.167 -6.904 -17.743 1.00 85.00 94 THR A CA 1
ATOM 757 C C . THR A 1 94 ? 7.342 -7.805 -17.383 1.00 85.00 94 THR A C 1
ATOM 759 O O . THR A 1 94 ? 8.405 -7.316 -17.000 1.00 85.00 94 THR A O 1
ATOM 762 N N . LYS A 1 95 ? 7.165 -9.127 -17.465 1.00 84.81 95 LYS A N 1
ATOM 763 C CA . LYS A 1 95 ? 8.238 -10.076 -17.171 1.00 84.81 95 LYS A CA 1
ATOM 764 C C . LYS A 1 95 ? 9.281 -10.007 -18.291 1.00 84.81 95 LYS A C 1
ATOM 766 O O . LYS A 1 95 ? 8.903 -10.157 -19.454 1.00 84.81 95 LYS A O 1
ATOM 771 N N . PRO A 1 96 ? 10.568 -9.795 -17.972 1.00 83.62 96 PRO A N 1
ATOM 772 C CA . PRO A 1 96 ? 11.605 -9.779 -18.989 1.00 83.62 96 PRO A CA 1
ATOM 773 C C . PRO A 1 96 ? 11.690 -11.157 -19.657 1.00 83.62 96 PRO A C 1
ATOM 775 O O . PRO A 1 96 ? 11.600 -12.186 -18.991 1.00 83.62 96 PRO A O 1
ATOM 778 N N . LEU A 1 97 ? 11.852 -11.172 -20.982 1.00 81.94 97 LEU A N 1
ATOM 779 C CA . LEU A 1 97 ? 11.968 -12.413 -21.763 1.00 81.94 97 LEU A CA 1
ATOM 780 C C . LEU A 1 97 ? 13.279 -13.157 -21.488 1.00 81.94 97 LEU A C 1
ATOM 782 O O . LEU A 1 97 ? 13.366 -14.366 -21.682 1.00 81.94 97 LEU A O 1
ATOM 786 N N . ILE A 1 98 ? 14.296 -12.419 -21.055 1.00 81.06 98 ILE A N 1
ATOM 787 C CA . ILE A 1 98 ? 15.597 -12.944 -20.668 1.00 81.06 98 ILE A CA 1
ATOM 788 C C . ILE A 1 98 ? 15.659 -12.835 -19.152 1.00 81.06 98 ILE A C 1
ATOM 790 O O . ILE A 1 98 ? 15.504 -11.742 -18.600 1.00 81.06 98 ILE A O 1
ATOM 794 N N . ASP A 1 99 ? 15.862 -13.969 -18.484 1.00 75.06 99 ASP A N 1
ATOM 795 C CA . ASP A 1 99 ? 16.147 -13.964 -17.058 1.00 75.06 99 ASP A CA 1
ATOM 796 C C . ASP A 1 99 ? 17.440 -13.172 -16.856 1.00 75.06 99 ASP A C 1
ATOM 798 O O . ASP A 1 99 ? 18.451 -13.457 -17.508 1.00 75.06 99 ASP A O 1
ATOM 802 N N . ARG A 1 100 ? 17.400 -12.130 -16.018 1.00 67.75 100 ARG A N 1
ATOM 803 C CA . ARG A 1 100 ? 18.588 -11.332 -15.696 1.00 67.75 100 ARG A CA 1
ATOM 804 C C . ARG A 1 100 ? 19.481 -12.198 -14.815 1.00 67.75 100 ARG A C 1
ATOM 806 O O . ARG A 1 100 ? 19.548 -12.010 -13.603 1.00 67.75 100 ARG A O 1
ATOM 813 N N . LEU A 1 101 ? 20.151 -13.168 -15.431 1.00 64.00 101 LEU A N 1
ATOM 814 C CA . LEU A 1 101 ? 21.177 -13.983 -14.814 1.00 64.00 101 LEU A CA 1
ATOM 815 C C . LEU A 1 101 ? 22.331 -13.043 -14.476 1.00 64.00 101 LEU A C 1
ATOM 817 O O . LEU A 1 101 ? 23.167 -12.732 -15.316 1.00 64.00 101 LEU A O 1
ATOM 821 N N . TRP A 1 102 ? 22.249 -12.507 -13.257 1.00 56.56 102 TRP A N 1
ATOM 822 C CA . TRP A 1 102 ? 23.298 -11.910 -12.446 1.00 56.56 102 TRP A CA 1
ATOM 823 C C . TRP A 1 102 ? 24.566 -11.555 -13.241 1.00 56.56 102 TRP A C 1
ATOM 825 O O . TRP A 1 102 ? 25.467 -12.369 -13.423 1.00 56.56 102 TRP A O 1
ATOM 835 N N . LYS A 1 103 ? 24.641 -10.281 -13.650 1.00 58.38 103 LYS A N 1
ATOM 836 C CA . LYS A 1 103 ? 25.797 -9.646 -14.299 1.00 58.38 103 LYS A CA 1
ATOM 837 C C . LYS A 1 103 ? 25.925 -9.985 -15.786 1.00 58.38 103 LYS A C 1
ATOM 839 O O . LYS A 1 103 ? 26.848 -10.681 -16.214 1.00 58.38 103 LYS A O 1
ATOM 844 N N . ASP A 1 104 ? 25.042 -9.381 -16.584 1.00 65.81 104 ASP A N 1
ATOM 845 C CA . ASP A 1 104 ? 25.365 -9.138 -17.986 1.00 65.81 104 ASP A CA 1
ATOM 846 C C . ASP A 1 104 ? 26.702 -8.383 -18.020 1.00 65.81 104 ASP A C 1
ATOM 848 O O . ASP A 1 104 ? 26.843 -7.302 -17.445 1.00 65.81 104 ASP A O 1
ATOM 852 N N . ARG A 1 105 ? 27.732 -9.008 -18.600 1.00 67.38 105 ARG A N 1
ATOM 853 C CA . ARG A 1 105 ? 29.111 -8.490 -18.577 1.00 67.38 105 ARG A CA 1
ATOM 854 C C . ARG A 1 105 ? 29.226 -7.113 -19.230 1.00 67.38 105 ARG A C 1
ATOM 856 O O . ARG A 1 105 ? 30.232 -6.445 -19.020 1.00 67.38 105 ARG A O 1
ATOM 863 N N . LEU A 1 106 ? 28.222 -6.730 -20.015 1.00 75.56 106 LEU A N 1
ATOM 864 C CA . LEU A 1 106 ? 28.160 -5.497 -20.787 1.00 75.56 106 LEU A CA 1
ATOM 865 C C . LEU A 1 106 ? 27.309 -4.404 -20.119 1.00 75.56 106 LEU A C 1
ATOM 867 O O . LEU A 1 106 ? 27.295 -3.274 -20.603 1.00 75.56 106 LEU A O 1
ATOM 871 N N . GLU A 1 107 ? 26.618 -4.697 -19.012 1.00 77.44 107 GLU A N 1
ATOM 872 C CA . GLU A 1 107 ? 25.841 -3.690 -18.286 1.00 77.44 107 GLU A CA 1
ATOM 873 C C . GLU A 1 107 ? 26.767 -2.909 -17.335 1.00 77.44 107 GLU A C 1
ATOM 875 O O . GLU A 1 107 ? 27.251 -3.415 -16.318 1.00 77.44 107 GLU A O 1
ATOM 880 N N . HIS A 1 108 ? 27.029 -1.647 -17.675 1.00 83.06 108 HIS A N 1
ATOM 881 C CA . HIS A 1 108 ? 27.802 -0.710 -16.858 1.00 83.06 108 HIS A CA 1
ATOM 882 C C . HIS A 1 108 ? 26.939 0.513 -16.533 1.00 83.06 108 HIS A C 1
ATOM 884 O O . HIS A 1 108 ? 27.092 1.562 -17.164 1.00 83.06 108 HIS A O 1
ATOM 890 N N . PRO A 1 109 ? 25.983 0.387 -15.593 1.00 86.50 109 PRO A N 1
ATOM 891 C CA . PRO A 1 109 ? 25.138 1.508 -15.228 1.00 86.50 109 PRO A CA 1
ATOM 892 C C . PRO A 1 109 ? 25.985 2.581 -14.547 1.00 86.50 109 PRO A C 1
ATOM 894 O O . PRO A 1 109 ? 26.938 2.288 -13.822 1.00 86.50 109 PRO A O 1
ATOM 897 N N . ILE A 1 110 ? 25.613 3.839 -14.754 1.00 88.06 110 ILE A N 1
ATOM 898 C CA . ILE A 1 110 ? 26.210 4.947 -14.014 1.00 88.06 110 ILE A CA 1
ATOM 899 C C . ILE A 1 110 ? 25.690 4.856 -12.577 1.00 88.06 110 ILE A C 1
ATOM 901 O O . ILE A 1 110 ? 24.488 4.962 -12.337 1.00 88.06 110 ILE A O 1
ATOM 905 N N . VAL A 1 111 ? 26.591 4.622 -11.622 1.00 89.31 111 VAL A N 1
ATOM 906 C CA . VAL A 1 111 ? 26.262 4.509 -10.196 1.00 89.31 111 VAL A CA 1
ATOM 907 C C . VAL A 1 111 ? 26.881 5.678 -9.444 1.00 89.31 111 VAL A C 1
ATOM 909 O O . VAL A 1 111 ? 28.066 5.969 -9.591 1.00 89.31 111 VAL A O 1
ATOM 912 N N . ASN A 1 112 ? 26.083 6.330 -8.600 1.00 92.75 112 ASN A N 1
ATOM 913 C CA . ASN A 1 112 ? 26.556 7.446 -7.787 1.00 92.75 112 ASN A CA 1
ATOM 914 C C . ASN A 1 112 ? 27.512 6.949 -6.696 1.00 92.75 112 ASN A C 1
ATOM 916 O O . ASN A 1 112 ? 27.127 6.140 -5.842 1.00 92.75 112 ASN A O 1
ATOM 920 N N . ALA A 1 113 ? 28.731 7.486 -6.696 1.00 93.56 113 ALA A N 1
ATOM 921 C CA . ALA A 1 113 ? 29.700 7.273 -5.631 1.00 93.56 113 ALA A CA 1
ATOM 922 C C . ALA A 1 113 ? 29.306 8.043 -4.359 1.00 93.56 113 ALA A C 1
ATOM 924 O O . ALA A 1 113 ? 28.485 8.963 -4.388 1.00 93.56 113 ALA A O 1
ATOM 925 N N . GLU A 1 114 ? 29.917 7.687 -3.230 1.00 95.94 114 GLU A N 1
ATOM 926 C CA . GLU A 1 114 ? 29.696 8.379 -1.952 1.00 95.94 114 GLU A CA 1
ATOM 927 C C . GLU A 1 114 ? 30.023 9.870 -2.040 1.00 95.94 114 GLU A C 1
ATOM 929 O O . GLU A 1 114 ? 29.274 10.691 -1.518 1.00 95.94 114 GLU A O 1
ATOM 934 N N . ILE A 1 115 ? 31.084 10.220 -2.774 1.00 94.62 115 ILE A N 1
ATOM 935 C CA . ILE A 1 115 ? 31.498 11.609 -2.999 1.00 94.62 115 ILE A CA 1
ATOM 936 C C . ILE A 1 115 ? 30.405 12.381 -3.742 1.00 94.62 115 ILE A C 1
ATOM 938 O O . ILE A 1 115 ? 30.042 13.471 -3.315 1.00 94.62 115 ILE A O 1
ATOM 942 N N . THR A 1 116 ? 29.835 11.810 -4.808 1.00 95.12 116 THR A N 1
ATOM 943 C CA . THR A 1 116 ? 28.745 12.442 -5.567 1.00 95.12 116 THR A CA 1
ATOM 944 C C . THR A 1 116 ? 27.526 12.665 -4.675 1.00 95.12 116 THR A C 1
ATOM 946 O O . THR A 1 116 ? 27.032 13.780 -4.584 1.00 95.12 116 THR A O 1
ATOM 949 N N . LYS A 1 117 ? 27.113 11.646 -3.908 1.00 95.81 117 LYS A N 1
ATOM 950 C CA . LYS A 1 117 ? 25.989 11.761 -2.962 1.00 95.81 117 LYS A CA 1
ATOM 951 C C . LYS A 1 117 ? 26.242 12.798 -1.866 1.00 95.81 117 LYS A C 1
ATOM 953 O O . LYS A 1 117 ? 25.306 13.453 -1.415 1.00 95.81 117 LYS A O 1
ATOM 958 N N . PHE A 1 118 ? 27.480 12.897 -1.383 1.00 96.19 118 PHE A N 1
ATOM 959 C CA . PHE A 1 118 ? 27.864 13.894 -0.390 1.00 96.19 118 PHE A CA 1
ATOM 960 C C . PHE A 1 118 ? 27.773 15.300 -0.978 1.00 96.19 118 PHE A C 1
ATOM 962 O O . PHE A 1 118 ? 27.149 16.155 -0.355 1.00 96.19 118 PHE A O 1
ATOM 969 N N . MET A 1 119 ? 28.324 15.511 -2.177 1.00 96.25 119 MET A N 1
ATOM 970 C CA . MET A 1 119 ? 28.288 16.812 -2.844 1.00 96.25 119 MET A CA 1
ATOM 971 C C . MET A 1 119 ? 26.872 17.255 -3.213 1.00 96.25 119 MET A C 1
ATOM 973 O O . MET A 1 119 ? 26.544 18.424 -3.027 1.00 96.25 119 MET A O 1
ATOM 977 N N . ASP A 1 120 ? 26.007 16.328 -3.629 1.00 95.38 120 ASP A N 1
ATOM 978 C CA . ASP A 1 120 ? 24.588 16.620 -3.860 1.00 95.38 120 ASP A CA 1
ATOM 979 C C . ASP A 1 120 ? 23.918 17.138 -2.576 1.00 95.38 120 ASP A C 1
ATOM 981 O O . ASP A 1 120 ? 23.220 18.151 -2.589 1.00 95.38 120 ASP A O 1
ATOM 985 N N . LYS A 1 121 ? 24.176 16.494 -1.428 1.00 95.38 121 LYS A N 1
ATOM 986 C CA . LYS A 1 121 ? 23.620 16.921 -0.134 1.00 95.38 121 LYS A CA 1
ATOM 987 C C . LYS A 1 121 ? 24.166 18.266 0.330 1.00 95.38 121 LYS A C 1
ATOM 989 O O . LYS A 1 121 ? 23.392 19.084 0.823 1.00 95.38 121 LYS A O 1
ATOM 994 N N . THR A 1 122 ? 25.474 18.503 0.221 1.00 95.56 122 THR A N 1
ATOM 995 C CA . THR A 1 122 ? 26.055 19.802 0.597 1.00 95.56 122 THR A CA 1
ATOM 996 C C . THR A 1 122 ? 25.531 20.920 -0.290 1.00 95.56 122 THR A C 1
ATOM 998 O O . THR A 1 122 ? 25.280 22.011 0.219 1.00 95.56 122 THR A O 1
ATOM 1001 N N . TRP A 1 123 ? 25.300 20.653 -1.575 1.00 94.50 123 TRP A N 1
ATOM 1002 C CA . TRP A 1 123 ? 24.673 21.614 -2.476 1.00 94.50 123 TRP A CA 1
ATOM 1003 C C . TRP A 1 123 ? 23.222 21.925 -2.079 1.00 94.50 123 TRP A C 1
ATOM 1005 O O . TRP A 1 123 ? 22.895 23.094 -1.896 1.00 94.50 123 TRP A O 1
ATOM 1015 N N . MET A 1 124 ? 22.394 20.908 -1.809 1.00 94.12 124 MET A N 1
ATOM 1016 C CA . MET A 1 124 ? 21.013 21.113 -1.337 1.00 94.12 124 MET A CA 1
ATOM 1017 C C . MET A 1 124 ? 20.941 21.927 -0.035 1.00 94.12 124 MET A C 1
ATOM 1019 O O . MET A 1 124 ? 20.091 22.803 0.113 1.00 94.12 124 MET A O 1
ATOM 1023 N N . VAL A 1 125 ? 21.833 21.652 0.925 1.00 94.88 125 VAL A N 1
ATOM 1024 C CA . VAL A 1 125 ? 21.894 22.409 2.187 1.00 94.88 125 VAL A CA 1
ATOM 1025 C C . VAL A 1 125 ? 22.263 23.865 1.926 1.00 94.88 125 VAL A C 1
ATOM 1027 O O . VAL A 1 125 ? 21.651 24.755 2.511 1.00 94.88 125 VAL A O 1
ATOM 1030 N N . LYS A 1 126 ? 23.227 24.109 1.033 1.00 95.06 126 LYS A N 1
ATOM 1031 C CA . LYS A 1 126 ? 23.646 25.459 0.658 1.00 95.06 126 LYS A CA 1
ATOM 1032 C C . LYS A 1 126 ? 22.480 26.263 0.069 1.00 95.06 126 LYS A C 1
ATOM 1034 O O . LYS A 1 126 ? 22.210 27.358 0.556 1.00 95.06 126 LYS A O 1
ATOM 1039 N N . GLU A 1 127 ? 21.749 25.710 -0.897 1.00 93.38 127 GLU A N 1
ATOM 1040 C CA . GLU A 1 127 ? 20.583 26.388 -1.485 1.00 93.38 127 GLU A CA 1
ATOM 1041 C C . GLU A 1 127 ? 19.502 26.686 -0.438 1.00 93.38 127 GLU A C 1
ATOM 1043 O O . GLU A 1 127 ? 18.982 27.799 -0.374 1.00 93.38 127 GLU A O 1
ATOM 1048 N N . GLN A 1 128 ? 19.205 25.730 0.449 1.00 89.88 128 GLN A N 1
ATOM 1049 C CA . GLN A 1 128 ? 18.227 25.940 1.516 1.00 89.88 128 GLN A CA 1
ATOM 1050 C C . GLN A 1 128 ? 18.658 27.051 2.483 1.00 89.88 128 GLN A C 1
ATOM 1052 O O . GLN A 1 128 ? 17.820 27.825 2.947 1.00 89.88 128 GLN A O 1
ATOM 1057 N N . THR A 1 129 ? 19.953 27.139 2.802 1.00 91.12 129 THR A N 1
ATOM 1058 C CA . THR A 1 129 ? 20.473 28.220 3.648 1.00 91.12 129 THR A CA 1
ATOM 1059 C C . THR A 1 129 ? 20.398 29.581 2.968 1.00 91.12 129 THR A C 1
ATOM 1061 O O . THR A 1 129 ? 20.076 30.550 3.646 1.00 91.12 129 THR A O 1
ATOM 1064 N N . GLU A 1 130 ? 20.629 29.656 1.656 1.00 90.31 130 GLU A N 1
ATOM 1065 C CA . GLU A 1 130 ? 20.515 30.898 0.881 1.00 90.31 130 GLU A CA 1
ATOM 1066 C C . GLU A 1 130 ? 19.056 31.382 0.819 1.00 90.31 130 GLU A C 1
ATOM 1068 O O . GLU A 1 130 ? 18.797 32.555 1.072 1.00 90.31 130 GLU A O 1
ATOM 1073 N N . ILE A 1 131 ? 18.096 30.472 0.604 1.00 89.31 131 ILE A N 1
ATOM 1074 C CA . ILE A 1 131 ? 16.651 30.777 0.622 1.00 89.31 131 ILE A CA 1
ATOM 1075 C C . ILE A 1 131 ? 16.179 31.238 2.008 1.00 89.31 131 ILE A C 1
ATOM 1077 O O . ILE A 1 131 ? 15.326 32.110 2.117 1.00 89.31 131 ILE A O 1
ATOM 1081 N N . ASN A 1 132 ? 16.710 30.656 3.084 1.00 81.31 132 ASN A N 1
ATOM 1082 C CA . ASN A 1 132 ? 16.303 31.016 4.446 1.00 81.31 132 ASN A CA 1
ATOM 1083 C C . ASN A 1 132 ? 16.912 32.345 4.932 1.00 81.31 132 ASN A C 1
ATOM 1085 O O . ASN A 1 132 ? 16.504 32.851 5.976 1.00 81.31 132 ASN A O 1
ATOM 1089 N N . GLN A 1 133 ? 17.928 32.863 4.235 1.00 71.62 133 GLN A N 1
ATOM 1090 C CA . GLN A 1 133 ? 18.600 34.126 4.555 1.00 71.62 133 GLN A CA 1
ATOM 1091 C C . GLN A 1 133 ? 18.052 35.323 3.761 1.00 71.62 133 GLN A C 1
ATOM 1093 O O . GLN A 1 133 ? 18.336 36.460 4.140 1.00 71.62 133 GLN A O 1
ATOM 1098 N N . SER A 1 134 ? 17.289 35.077 2.691 1.00 57.94 134 SER A N 1
ATOM 1099 C CA . SER A 1 134 ? 16.508 36.078 1.945 1.00 57.94 134 SER A CA 1
ATOM 1100 C C . SER A 1 134 ? 15.129 36.302 2.551 1.00 57.94 134 SER A C 1
ATOM 1102 O O . SER A 1 134 ? 14.719 37.481 2.636 1.00 57.94 134 SER A O 1
#